Protein AF-A0A942XZS6-F1 (afdb_monomer_lite)

Sequence (141 aa):
MKKDNENPYRLYRVVSVKKIDRWFFEKHDHRRTHTKIYHSIIRPKFGICENTFLDYRHESDELLELFRQSVNVEFSMWLPTMEAKYMSPVEADRFSLMLWDAFDTAFKRIHNKESACRIDAEKLLKHLIICLEEKSPAEVR

Foldseek 3Di:
DVVLVVDPCNLVLLLLLQLLLVLQDDPVPRVVSLVLCCVQPNCVPPVDDSVVSVVSNPDDPVSCVVPPDDPVVSVVRNLSSVCSRPHDPVVSVVVVVLLVVLQVQQVCVVCVVPVDDDDDPVSSVVSSVVSVVVVPPPPPD

Structure (mmCIF, N/CA/C/O backbone):
data_AF-A0A942XZS6-F1
#
_entry.id   AF-A0A942XZS6-F1
#
loop_
_atom_site.group_PDB
_atom_site.id
_atom_site.type_symbol
_atom_site.label_atom_id
_atom_site.label_alt_id
_atom_site.label_comp_id
_atom_site.label_asym_id
_atom_site.label_entity_id
_atom_site.label_seq_id
_atom_site.pdbx_PDB_ins_code
_atom_site.Cartn_x
_atom_site.Cartn_y
_atom_site.Cartn_z
_atom_site.occupancy
_atom_site.B_iso_or_equiv
_atom_site.auth_seq_id
_atom_site.auth_comp_id
_atom_site.auth_asym_id
_atom_site.auth_atom_id
_atom_site.pdbx_PDB_model_num
ATOM 1 N N . MET A 1 1 ? 6.582 3.828 -24.789 1.00 56.47 1 MET A N 1
ATOM 2 C CA . MET A 1 1 ? 6.811 5.158 -24.180 1.00 56.47 1 MET A CA 1
ATOM 3 C C . MET A 1 1 ? 5.839 6.240 -24.655 1.00 56.47 1 MET A C 1
ATOM 5 O O . MET A 1 1 ? 5.222 6.826 -23.784 1.00 56.47 1 MET A O 1
ATOM 9 N N . LYS A 1 2 ? 5.615 6.494 -25.964 1.00 59.25 2 LYS A N 1
ATOM 10 C CA . LYS A 1 2 ? 4.716 7.591 -26.425 1.00 59.25 2 LYS A CA 1
ATOM 11 C C . LYS A 1 2 ? 3.322 7.615 -25.762 1.00 59.25 2 LYS A C 1
ATOM 13 O O . LYS A 1 2 ? 2.944 8.639 -25.218 1.00 59.25 2 LYS A O 1
ATOM 18 N N . LYS A 1 3 ? 2.633 6.468 -25.689 1.00 67.56 3 LYS A N 1
ATOM 19 C CA . LYS A 1 3 ? 1.308 6.355 -25.039 1.00 67.56 3 LYS A CA 1
ATOM 20 C C . LYS A 1 3 ? 1.307 6.596 -23.525 1.00 67.56 3 LYS A C 1
ATOM 22 O O . LYS A 1 3 ? 0.280 6.959 -22.972 1.00 67.56 3 LYS A O 1
ATOM 27 N N . ASP A 1 4 ? 2.425 6.349 -22.846 1.00 75.94 4 ASP A N 1
ATOM 28 C CA . ASP A 1 4 ? 2.516 6.578 -21.401 1.00 75.94 4 ASP A CA 1
ATOM 29 C C . ASP A 1 4 ? 2.820 8.049 -21.088 1.00 75.94 4 ASP A C 1
ATOM 31 O O . ASP A 1 4 ? 2.289 8.597 -20.131 1.00 75.94 4 ASP A O 1
ATOM 35 N N . ASN A 1 5 ? 3.576 8.729 -21.956 1.00 75.62 5 ASN A N 1
ATOM 36 C CA . ASN A 1 5 ? 3.794 10.177 -21.874 1.00 75.62 5 ASN A CA 1
ATOM 37 C C . ASN A 1 5 ? 2.501 10.994 -22.025 1.00 75.62 5 ASN A C 1
ATOM 39 O O . ASN A 1 5 ? 2.416 12.098 -21.503 1.00 75.62 5 ASN A O 1
ATOM 43 N N . GLU A 1 6 ? 1.495 10.435 -22.695 1.00 81.44 6 GLU A N 1
ATOM 44 C CA . GLU A 1 6 ? 0.158 11.017 -22.858 1.00 81.44 6 GLU A CA 1
ATOM 45 C C . GLU A 1 6 ? -0.791 10.669 -21.693 1.00 81.44 6 GLU A C 1
ATOM 47 O O . GLU A 1 6 ? -1.913 11.171 -21.630 1.00 81.44 6 GLU A O 1
ATOM 52 N N . ASN A 1 7 ? -0.370 9.809 -20.758 1.00 83.19 7 ASN A N 1
ATOM 53 C CA . ASN A 1 7 ? -1.198 9.394 -19.633 1.00 83.19 7 ASN A CA 1
ATOM 54 C C . ASN A 1 7 ? -1.286 10.520 -18.585 1.00 83.19 7 ASN A C 1
ATOM 56 O O . ASN A 1 7 ? -0.260 10.874 -17.993 1.00 83.19 7 ASN A O 1
ATOM 60 N N . PRO A 1 8 ? -2.490 11.026 -18.253 1.00 85.75 8 PRO A N 1
ATOM 61 C CA . PRO A 1 8 ? -2.644 12.082 -17.250 1.00 85.75 8 PRO A CA 1
ATOM 62 C C . PRO A 1 8 ? -2.171 11.655 -15.851 1.00 85.75 8 PRO A C 1
ATOM 64 O O . PRO A 1 8 ? -1.817 12.494 -15.028 1.00 85.75 8 PRO A O 1
ATOM 67 N N . TYR A 1 9 ? -2.100 10.348 -15.581 1.00 87.75 9 TYR A N 1
ATOM 68 C CA . TYR A 1 9 ? -1.610 9.788 -14.322 1.00 87.75 9 TYR A CA 1
ATOM 69 C C . TYR A 1 9 ? -0.115 9.458 -14.329 1.00 87.75 9 TYR A C 1
ATOM 71 O O . TYR A 1 9 ? 0.378 8.896 -13.349 1.00 87.75 9 TYR A O 1
ATOM 79 N N . ARG A 1 10 ? 0.630 9.778 -15.394 1.00 91.69 10 ARG A N 1
ATOM 80 C CA . ARG A 1 10 ? 2.064 9.464 -15.483 1.00 91.69 10 ARG A CA 1
ATOM 81 C C . ARG A 1 10 ? 2.840 10.022 -14.300 1.00 91.69 10 ARG A C 1
ATOM 83 O O . ARG A 1 10 ? 3.534 9.272 -13.629 1.00 91.69 10 ARG A O 1
ATOM 90 N N . LEU A 1 11 ? 2.695 11.316 -14.013 1.00 93.31 11 LEU A N 1
ATOM 91 C CA . LEU A 1 11 ? 3.426 11.969 -12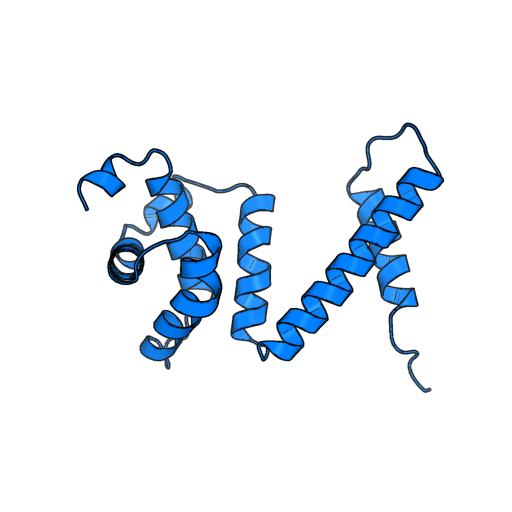.920 1.00 93.31 11 LEU A CA 1
ATOM 92 C C . LEU A 1 11 ? 3.097 11.335 -11.568 1.00 93.31 11 LEU A C 1
ATOM 94 O O . LEU A 1 11 ? 3.999 11.042 -10.790 1.00 93.31 11 LEU A O 1
ATOM 98 N N . TYR A 1 12 ? 1.822 11.020 -11.337 1.00 92.75 12 TYR A N 1
ATOM 99 C CA . TYR A 1 12 ? 1.397 10.286 -10.148 1.00 92.75 12 TYR A CA 1
ATOM 100 C C . TYR A 1 12 ? 2.100 8.924 -10.039 1.00 92.75 12 TYR A C 1
ATOM 102 O O . TYR A 1 12 ? 2.623 8.584 -8.981 1.00 92.75 12 TYR A O 1
ATOM 110 N N . ARG A 1 13 ? 2.162 8.158 -11.136 1.00 93.50 13 ARG A N 1
ATOM 111 C CA . ARG A 1 13 ? 2.836 6.854 -11.170 1.00 93.50 13 ARG A CA 1
ATOM 112 C C . ARG A 1 13 ? 4.346 6.973 -10.973 1.00 93.50 13 ARG A C 1
ATOM 114 O O . ARG A 1 13 ? 4.898 6.190 -10.209 1.00 93.50 13 ARG A O 1
ATOM 121 N N . VAL A 1 14 ? 4.996 7.949 -11.607 1.00 95.56 14 VAL A N 1
ATOM 122 C CA . VAL A 1 14 ? 6.432 8.227 -11.444 1.00 95.56 14 VAL A CA 1
ATOM 123 C C . VAL A 1 14 ? 6.748 8.512 -9.978 1.00 95.56 14 VAL A C 1
ATOM 125 O O . VAL A 1 14 ? 7.606 7.848 -9.400 1.00 95.56 14 VAL A O 1
ATOM 128 N N . VAL A 1 15 ? 6.014 9.435 -9.346 1.00 95.94 15 VAL A N 1
ATOM 129 C CA . VAL A 1 15 ? 6.212 9.769 -7.927 1.00 95.94 15 VAL A CA 1
ATOM 130 C C . VAL A 1 15 ? 5.967 8.556 -7.035 1.00 95.94 15 VAL A C 1
ATOM 132 O O . VAL A 1 15 ? 6.800 8.264 -6.177 1.00 95.94 15 VAL A O 1
ATOM 135 N N . SER A 1 16 ? 4.883 7.808 -7.260 1.00 95.62 16 SER A N 1
ATOM 136 C CA . SER A 1 16 ? 4.598 6.583 -6.507 1.00 95.62 16 SER A CA 1
ATOM 137 C C . SER A 1 16 ? 5.727 5.557 -6.613 1.00 95.62 16 SER A C 1
ATOM 139 O O . SER A 1 16 ? 6.180 5.048 -5.590 1.00 95.62 16 SER A O 1
ATOM 141 N N . VAL A 1 17 ? 6.211 5.280 -7.829 1.00 95.56 17 VAL A N 1
ATOM 142 C CA . VAL A 1 17 ? 7.324 4.351 -8.065 1.00 95.56 17 VAL A CA 1
ATOM 143 C C . VAL A 1 17 ? 8.578 4.822 -7.337 1.00 95.56 17 VAL A C 1
ATOM 145 O O . VAL A 1 17 ? 9.175 4.036 -6.609 1.00 95.56 17 VAL A O 1
ATOM 148 N N . LYS A 1 18 ? 8.953 6.098 -7.473 1.00 95.25 18 LYS A N 1
ATOM 149 C CA . LYS A 1 18 ? 10.158 6.646 -6.836 1.00 95.25 18 LYS A CA 1
ATOM 150 C C . LYS A 1 18 ? 10.087 6.610 -5.308 1.00 95.25 18 LYS A C 1
ATOM 152 O O . LYS A 1 18 ? 11.094 6.320 -4.669 1.00 95.25 18 LYS A O 1
ATOM 157 N N . LYS A 1 19 ? 8.921 6.874 -4.706 1.00 95.69 19 LYS A N 1
ATOM 158 C CA . LYS A 1 19 ? 8.740 6.769 -3.246 1.00 95.69 19 LYS A CA 1
ATOM 159 C C . LYS A 1 19 ? 8.887 5.333 -2.759 1.00 95.69 19 LYS A C 1
ATOM 161 O O . LYS A 1 19 ? 9.663 5.082 -1.842 1.00 95.69 19 LYS A O 1
ATOM 166 N N . ILE A 1 20 ? 8.187 4.403 -3.407 1.00 96.19 20 ILE A N 1
ATOM 167 C CA . ILE A 1 20 ? 8.245 2.978 -3.073 1.00 96.19 20 ILE A CA 1
ATOM 168 C C . ILE A 1 20 ? 9.674 2.448 -3.228 1.00 96.19 20 ILE A C 1
ATOM 170 O O . ILE A 1 20 ? 10.176 1.783 -2.326 1.00 96.19 20 ILE A O 1
ATOM 174 N N . ASP A 1 21 ? 10.345 2.793 -4.328 1.00 93.38 21 ASP A N 1
ATOM 175 C CA . ASP A 1 21 ? 11.736 2.422 -4.577 1.00 93.38 21 ASP A CA 1
ATOM 176 C C . ASP A 1 21 ? 12.655 2.943 -3.466 1.00 93.38 21 ASP A C 1
ATOM 178 O O . ASP A 1 21 ? 13.358 2.153 -2.848 1.00 93.38 21 ASP A O 1
ATOM 182 N N . ARG A 1 22 ? 12.569 4.233 -3.108 1.00 92.81 22 ARG A N 1
ATOM 183 C CA . ARG A 1 22 ? 13.360 4.828 -2.013 1.00 92.81 22 ARG A CA 1
ATOM 184 C C . ARG A 1 22 ? 13.130 4.155 -0.660 1.00 92.81 22 ARG A C 1
ATOM 186 O O . ARG A 1 22 ? 14.083 3.939 0.082 1.00 92.81 22 ARG A O 1
ATOM 193 N N . TRP A 1 23 ? 11.883 3.839 -0.323 1.00 95.06 23 TRP A N 1
ATOM 194 C CA . TRP A 1 23 ? 11.541 3.149 0.922 1.00 95.06 23 TRP A CA 1
ATOM 195 C C . TRP A 1 23 ? 12.074 1.714 0.950 1.00 95.06 23 TRP A C 1
ATOM 197 O O . TRP A 1 23 ? 12.594 1.249 1.971 1.00 95.06 23 TRP A O 1
ATOM 207 N N . PHE A 1 24 ? 11.970 1.012 -0.176 1.00 94.62 24 PHE A N 1
ATOM 208 C CA . PHE A 1 24 ? 12.391 -0.377 -0.287 1.00 94.62 24 PHE A CA 1
ATOM 209 C C . PHE A 1 24 ? 13.901 -0.536 -0.476 1.00 94.62 24 PHE A C 1
ATOM 211 O O . PHE A 1 24 ? 14.447 -1.575 -0.115 1.00 94.62 24 PHE A O 1
ATOM 218 N N . PHE A 1 25 ? 14.575 0.489 -1.001 1.00 92.62 25 PHE A N 1
ATOM 219 C CA . PHE A 1 25 ? 15.971 0.440 -1.409 1.00 92.62 25 PHE A CA 1
ATOM 220 C C . PHE A 1 25 ? 16.906 -0.061 -0.306 1.00 92.62 25 PHE A C 1
ATOM 222 O O . PHE A 1 25 ? 16.831 0.351 0.857 1.00 92.62 25 PHE A O 1
ATOM 229 N N . GLU A 1 26 ? 17.828 -0.932 -0.712 1.00 92.12 26 GLU A N 1
ATOM 230 C CA . GLU A 1 26 ? 18.940 -1.409 0.099 1.00 92.12 26 GLU A CA 1
ATOM 231 C C . GLU A 1 26 ? 20.224 -1.301 -0.721 1.00 92.12 26 GLU A C 1
ATOM 233 O O . GLU A 1 26 ? 20.388 -1.955 -1.754 1.00 92.12 26 GLU A O 1
ATOM 238 N N . LYS A 1 27 ? 21.163 -0.470 -0.251 1.00 88.75 27 LYS A N 1
ATOM 239 C CA . LYS A 1 27 ? 22.402 -0.134 -0.977 1.00 88.75 27 LYS A CA 1
ATOM 240 C C . LYS A 1 27 ? 23.205 -1.367 -1.405 1.00 88.75 27 LYS A C 1
ATOM 242 O O . LYS A 1 27 ? 23.878 -1.333 -2.432 1.00 88.75 27 LYS A O 1
ATOM 247 N N . HIS A 1 28 ? 23.134 -2.441 -0.624 1.00 91.69 28 HIS A N 1
ATOM 248 C CA . HIS A 1 28 ? 23.929 -3.649 -0.821 1.00 91.69 28 HIS A CA 1
ATOM 249 C C . HIS A 1 28 ? 23.226 -4.740 -1.645 1.00 91.69 28 HIS A C 1
ATOM 251 O O . HIS A 1 28 ? 23.906 -5.660 -2.085 1.00 91.69 28 HIS A O 1
ATOM 257 N N . ASP A 1 29 ? 21.918 -4.626 -1.920 1.00 89.50 29 ASP A N 1
ATOM 258 C CA . ASP A 1 29 ? 21.137 -5.660 -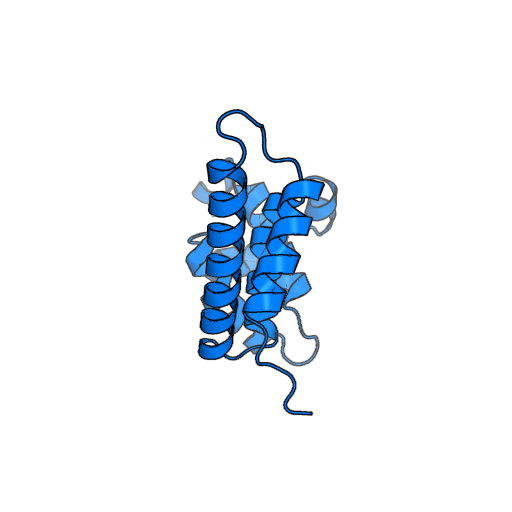2.630 1.00 89.50 29 ASP A CA 1
ATOM 259 C C . ASP A 1 29 ? 20.229 -5.082 -3.739 1.00 89.50 29 ASP A C 1
ATOM 261 O O . ASP A 1 29 ? 19.136 -5.567 -4.026 1.00 89.50 29 ASP A O 1
ATOM 265 N N . HIS A 1 30 ? 20.698 -4.024 -4.411 1.00 87.31 30 HIS A N 1
ATOM 266 C CA . HIS A 1 30 ? 19.900 -3.236 -5.362 1.00 87.31 30 HIS A CA 1
ATOM 267 C C . HIS A 1 30 ? 19.151 -4.064 -6.427 1.00 87.31 30 HIS A C 1
ATOM 269 O O . HIS A 1 30 ? 18.002 -3.759 -6.743 1.00 87.31 30 HIS A O 1
ATOM 275 N N . ARG A 1 31 ? 19.768 -5.112 -6.999 1.00 85.38 31 ARG A N 1
ATOM 276 C CA . ARG A 1 31 ? 19.120 -5.925 -8.046 1.00 85.38 31 ARG A CA 1
ATOM 277 C C . ARG A 1 31 ? 17.921 -6.678 -7.488 1.00 85.38 31 ARG A C 1
ATOM 279 O O . ARG A 1 31 ? 16.829 -6.579 -8.042 1.00 85.38 31 ARG A O 1
ATOM 286 N N . ARG A 1 32 ? 18.113 -7.397 -6.379 1.00 88.38 32 ARG A N 1
ATOM 287 C CA . ARG A 1 32 ? 17.046 -8.172 -5.744 1.00 88.38 32 ARG A CA 1
ATOM 288 C C . ARG A 1 32 ? 15.962 -7.255 -5.199 1.00 88.38 32 ARG A C 1
ATOM 290 O O . ARG A 1 32 ? 14.788 -7.571 -5.352 1.00 88.38 32 ARG A O 1
ATOM 297 N N . THR A 1 33 ? 16.347 -6.116 -4.624 1.00 90.62 33 THR A N 1
ATOM 298 C CA . THR A 1 33 ? 15.446 -5.052 -4.179 1.00 90.62 33 THR A CA 1
ATOM 299 C C . THR A 1 33 ? 14.488 -4.641 -5.297 1.00 90.62 33 THR A C 1
ATOM 301 O O . THR A 1 33 ? 13.277 -4.740 -5.108 1.00 90.62 33 THR A O 1
ATOM 304 N N . HIS A 1 34 ? 15.004 -4.244 -6.468 1.00 92.44 34 HIS A N 1
ATOM 305 C CA . HIS A 1 34 ? 14.173 -3.791 -7.589 1.00 92.44 34 HIS A CA 1
ATOM 306 C C . HIS A 1 34 ? 13.254 -4.896 -8.119 1.00 92.44 34 HIS A C 1
ATOM 308 O O . HIS A 1 34 ? 12.070 -4.653 -8.341 1.00 92.44 34 HIS A O 1
ATOM 314 N N . THR A 1 35 ? 13.765 -6.119 -8.284 1.00 93.50 35 THR A N 1
ATOM 315 C CA . THR A 1 35 ? 12.949 -7.254 -8.739 1.00 93.50 35 THR A CA 1
ATOM 316 C C . THR A 1 35 ? 11.846 -7.580 -7.732 1.00 93.50 35 THR A C 1
ATOM 318 O O . THR A 1 35 ? 10.687 -7.748 -8.111 1.00 93.50 35 THR A O 1
ATOM 321 N N . LYS A 1 36 ? 12.177 -7.626 -6.435 1.00 94.31 36 LYS A N 1
ATOM 322 C CA . LYS A 1 36 ? 11.216 -7.932 -5.372 1.00 94.31 36 LYS A CA 1
ATOM 323 C C . LYS A 1 36 ? 10.116 -6.877 -5.327 1.00 94.31 36 LYS A C 1
ATOM 325 O O . LYS A 1 36 ? 8.952 -7.248 -5.433 1.00 94.31 36 LYS A O 1
ATOM 330 N N . ILE A 1 37 ? 10.469 -5.590 -5.254 1.00 94.62 37 ILE A N 1
ATOM 331 C CA . ILE A 1 37 ? 9.473 -4.515 -5.163 1.00 94.62 37 ILE A CA 1
ATOM 332 C C . ILE A 1 37 ? 8.622 -4.391 -6.429 1.00 94.62 37 ILE A C 1
ATOM 334 O O . ILE A 1 37 ? 7.423 -4.109 -6.345 1.00 94.62 37 ILE A O 1
ATOM 338 N N . TYR A 1 38 ? 9.213 -4.665 -7.599 1.00 95.69 38 TYR A N 1
ATOM 339 C CA . TYR A 1 38 ? 8.489 -4.702 -8.861 1.00 95.69 38 TYR A CA 1
ATOM 340 C C . TYR A 1 38 ? 7.366 -5.743 -8.834 1.00 95.69 38 TYR A C 1
ATOM 342 O O . TYR A 1 38 ? 6.210 -5.418 -9.120 1.00 95.69 38 TYR A O 1
ATOM 350 N N . HIS A 1 39 ? 7.696 -6.979 -8.454 1.00 94.44 39 HIS A N 1
ATOM 351 C CA . HIS A 1 39 ? 6.738 -8.080 -8.435 1.00 94.44 39 HIS A CA 1
ATOM 352 C C . HIS A 1 39 ? 5.734 -7.993 -7.287 1.00 94.44 39 HIS A C 1
ATOM 354 O O . HIS A 1 39 ? 4.575 -8.347 -7.497 1.00 94.44 39 HIS A O 1
ATOM 360 N N . SER A 1 40 ? 6.147 -7.531 -6.104 1.00 92.25 40 SER A N 1
ATOM 361 C CA . SER A 1 40 ? 5.274 -7.510 -4.928 1.00 92.25 40 SER A CA 1
ATOM 362 C C . SER A 1 40 ? 4.333 -6.308 -4.894 1.00 92.25 40 SER A C 1
ATOM 364 O O . SER A 1 40 ? 3.184 -6.470 -4.499 1.00 92.25 40 SER A O 1
ATOM 366 N N . ILE A 1 41 ? 4.778 -5.118 -5.319 1.00 94.56 41 ILE A N 1
ATOM 367 C CA . ILE A 1 41 ? 4.006 -3.874 -5.146 1.00 94.56 41 ILE A CA 1
ATOM 368 C C . ILE A 1 41 ? 3.744 -3.159 -6.471 1.00 94.56 41 ILE A C 1
ATOM 370 O O . ILE A 1 41 ? 2.594 -2.839 -6.779 1.00 94.56 41 ILE A O 1
ATOM 374 N N . ILE A 1 42 ? 4.779 -2.895 -7.275 1.00 95.56 42 ILE A N 1
ATOM 375 C CA . ILE A 1 42 ? 4.649 -1.985 -8.426 1.00 95.56 42 ILE A CA 1
ATOM 376 C C . ILE A 1 42 ? 3.724 -2.561 -9.502 1.00 95.56 42 ILE A C 1
ATOM 378 O O . ILE A 1 42 ? 2.784 -1.893 -9.944 1.00 95.56 42 ILE A O 1
ATOM 382 N N . ARG A 1 43 ? 3.968 -3.807 -9.922 1.00 95.06 43 ARG A N 1
ATOM 383 C CA . ARG A 1 43 ? 3.169 -4.469 -10.956 1.00 95.06 43 ARG A CA 1
ATOM 384 C C . ARG A 1 43 ? 1.725 -4.705 -10.495 1.00 95.06 43 ARG A C 1
ATOM 386 O O . ARG A 1 43 ? 0.837 -4.310 -11.250 1.00 95.06 43 ARG A O 1
ATOM 393 N N . PRO A 1 44 ? 1.450 -5.257 -9.295 1.00 93.25 44 PRO A N 1
ATOM 394 C CA . PRO A 1 44 ? 0.075 -5.466 -8.841 1.00 93.25 44 PRO A CA 1
ATOM 395 C C . PRO A 1 44 ? -0.717 -4.168 -8.640 1.00 93.25 44 PRO A C 1
ATOM 397 O O . PRO A 1 44 ? -1.884 -4.109 -9.014 1.00 93.25 44 PRO A O 1
ATOM 400 N N . LYS A 1 45 ? -0.097 -3.114 -8.087 1.00 91.56 45 LYS A N 1
ATOM 401 C CA . LYS A 1 45 ? -0.812 -1.880 -7.711 1.00 91.56 45 LYS A CA 1
ATOM 402 C C . LYS A 1 45 ? -1.003 -0.906 -8.872 1.00 91.56 45 LYS A C 1
ATOM 404 O O . LYS A 1 45 ? -2.005 -0.198 -8.910 1.00 91.56 45 LYS A O 1
ATOM 409 N N . PHE A 1 46 ? -0.053 -0.844 -9.806 1.00 91.88 46 PHE A N 1
ATOM 410 C CA . PHE A 1 46 ? -0.065 0.163 -10.875 1.00 91.88 46 PHE A CA 1
ATOM 411 C C . PHE A 1 46 ? -0.156 -0.419 -12.288 1.00 91.88 46 PHE A C 1
ATOM 413 O O . PHE A 1 46 ? -0.339 0.346 -13.237 1.00 91.88 46 PHE A O 1
ATOM 420 N N . GLY A 1 47 ? -0.017 -1.740 -12.454 1.00 91.44 47 GLY A N 1
ATOM 421 C CA . GLY A 1 47 ? -0.041 -2.386 -13.770 1.00 91.44 47 GLY A CA 1
ATOM 422 C C . GLY A 1 47 ? 1.096 -1.933 -14.691 1.00 91.44 47 GLY A C 1
ATOM 423 O O . GLY A 1 47 ? 0.947 -1.946 -15.911 1.00 91.44 47 GLY A O 1
ATOM 424 N N . ILE A 1 48 ? 2.213 -1.474 -14.120 1.00 91.56 48 ILE A N 1
ATOM 425 C CA . ILE A 1 48 ? 3.356 -0.939 -14.866 1.00 91.56 48 ILE A CA 1
ATOM 426 C C . ILE A 1 48 ? 4.252 -2.096 -15.337 1.00 91.56 48 ILE A C 1
ATOM 428 O O . ILE A 1 48 ? 4.540 -3.036 -14.590 1.00 91.56 48 ILE A O 1
ATOM 432 N N . CYS A 1 49 ? 4.707 -2.034 -16.589 1.00 92.38 49 CYS A N 1
ATOM 433 C CA . CYS A 1 49 ? 5.682 -2.979 -17.138 1.00 92.38 49 CYS A CA 1
ATOM 434 C C . CYS A 1 49 ? 7.074 -2.750 -16.535 1.00 92.38 49 CYS A C 1
ATOM 436 O O . CYS A 1 49 ? 7.424 -1.619 -16.215 1.00 92.38 49 CYS A O 1
ATOM 438 N N . GLU A 1 50 ? 7.892 -3.799 -16.443 1.00 93.00 50 GLU A N 1
ATOM 439 C CA . GLU A 1 50 ? 9.213 -3.732 -15.803 1.00 93.00 50 GLU A CA 1
ATOM 440 C C . GLU A 1 50 ? 10.099 -2.636 -16.402 1.00 93.00 50 GLU A C 1
ATOM 442 O O . GLU A 1 50 ? 10.624 -1.811 -15.663 1.00 93.00 50 GLU A O 1
ATOM 447 N N . ASN A 1 51 ? 10.160 -2.530 -17.732 1.00 93.12 51 ASN A N 1
ATOM 448 C CA . ASN A 1 51 ? 10.926 -1.476 -18.404 1.00 93.12 51 ASN A CA 1
ATOM 449 C C . ASN A 1 51 ? 10.475 -0.070 -17.982 1.00 93.12 51 ASN A C 1
ATOM 451 O O . ASN A 1 51 ? 11.299 0.769 -17.654 1.00 93.12 51 ASN A O 1
ATOM 455 N N . THR A 1 52 ? 9.164 0.172 -17.904 1.00 92.62 52 THR A N 1
ATOM 456 C CA . THR A 1 52 ? 8.623 1.471 -17.477 1.00 92.62 52 THR A CA 1
ATOM 457 C C . THR A 1 52 ? 8.888 1.743 -15.997 1.00 92.62 52 THR A C 1
ATOM 459 O O . THR A 1 52 ? 9.158 2.878 -15.623 1.00 92.62 52 THR A O 1
ATOM 462 N N . PHE A 1 53 ? 8.854 0.713 -15.148 1.00 93.62 53 PHE A N 1
ATOM 463 C CA . PHE A 1 53 ? 9.285 0.834 -13.757 1.00 93.62 53 PHE A CA 1
ATOM 464 C C . PHE A 1 53 ? 10.759 1.246 -13.673 1.00 93.62 53 PHE A C 1
ATOM 466 O O . PHE A 1 53 ? 11.086 2.183 -12.946 1.00 93.62 53 PHE A O 1
ATOM 473 N N . LEU A 1 54 ? 11.637 0.587 -14.436 1.00 92.56 54 LEU A N 1
ATOM 474 C CA . LEU A 1 54 ? 13.054 0.932 -14.490 1.00 92.56 54 LEU A CA 1
ATOM 475 C C . LEU A 1 54 ? 13.250 2.374 -14.977 1.00 92.56 54 LEU A C 1
ATOM 477 O O . LEU A 1 54 ? 13.982 3.108 -14.320 1.00 92.56 54 LEU A O 1
ATOM 481 N N . ASP A 1 55 ? 12.541 2.792 -16.028 1.00 93.31 55 ASP A N 1
ATOM 482 C CA . ASP A 1 55 ? 12.579 4.159 -16.564 1.00 93.31 55 ASP A CA 1
ATOM 483 C C . ASP A 1 55 ? 12.162 5.197 -15.511 1.00 93.31 55 ASP A C 1
ATOM 485 O O . ASP A 1 55 ? 12.871 6.174 -15.278 1.00 93.31 55 ASP A O 1
ATOM 489 N N . TYR A 1 56 ? 11.039 4.979 -14.820 1.00 94.75 56 TYR A N 1
ATOM 490 C CA . TYR A 1 56 ? 10.524 5.919 -13.820 1.00 94.75 56 TYR A CA 1
ATOM 491 C C . TYR A 1 56 ? 11.474 6.137 -12.641 1.00 94.75 56 TYR A C 1
ATOM 493 O O . TYR A 1 56 ? 11.481 7.220 -12.057 1.00 94.75 56 TYR A O 1
ATOM 501 N N . ARG A 1 57 ? 12.300 5.147 -12.281 1.00 91.19 57 ARG A N 1
ATOM 502 C CA . ARG A 1 57 ? 13.313 5.331 -11.228 1.00 91.19 57 ARG A CA 1
ATOM 503 C C . ARG A 1 57 ? 14.368 6.367 -11.620 1.00 91.19 57 ARG A C 1
ATOM 505 O O . ARG A 1 57 ? 14.892 7.046 -10.739 1.00 91.19 57 ARG A O 1
ATOM 512 N N . HIS A 1 58 ? 14.640 6.511 -12.916 1.00 91.12 58 HIS A N 1
ATOM 513 C CA . HIS A 1 58 ? 15.632 7.439 -13.461 1.00 91.12 58 HIS A CA 1
ATOM 514 C C . HIS A 1 58 ? 15.109 8.869 -13.663 1.00 91.12 58 HIS A C 1
ATOM 516 O O . HIS A 1 58 ? 15.898 9.761 -13.962 1.00 91.12 58 HIS A O 1
ATOM 522 N N . GLU A 1 59 ? 13.809 9.108 -13.478 1.00 93.94 59 GLU A N 1
ATOM 523 C CA . GLU A 1 59 ? 13.225 10.455 -13.503 1.00 93.94 59 GLU A CA 1
ATOM 524 C C . GLU A 1 59 ? 13.793 11.351 -12.389 1.00 93.94 59 GLU A C 1
ATOM 526 O O . GLU A 1 59 ? 14.290 10.853 -11.378 1.00 93.94 59 GLU A O 1
ATOM 531 N N . SER A 1 60 ? 13.696 12.677 -12.539 1.00 93.69 60 SER A N 1
ATOM 532 C CA . SER A 1 60 ? 14.247 13.625 -11.555 1.00 93.69 60 SER A CA 1
ATOM 533 C C . SER A 1 60 ? 13.620 13.448 -10.168 1.00 93.69 60 SER A C 1
ATOM 535 O O . SER A 1 60 ? 12.404 13.297 -10.018 1.00 93.69 60 SER A O 1
ATOM 537 N N . ASP A 1 61 ? 14.455 13.506 -9.131 1.00 92.56 61 ASP A N 1
ATOM 538 C CA . ASP A 1 61 ? 14.010 13.504 -7.736 1.00 92.56 61 ASP A CA 1
ATOM 539 C C . ASP A 1 61 ? 13.232 14.772 -7.358 1.00 92.56 61 ASP A C 1
ATOM 541 O O . ASP A 1 61 ? 12.419 14.729 -6.436 1.00 92.56 61 ASP A O 1
ATOM 545 N N . GLU A 1 62 ? 13.393 15.865 -8.109 1.00 94.81 62 GLU A N 1
ATOM 546 C CA . GLU A 1 62 ? 12.623 17.107 -7.942 1.00 94.81 62 GLU A CA 1
ATOM 547 C C . GLU A 1 62 ? 11.112 16.875 -8.088 1.00 94.81 62 GLU A C 1
ATOM 549 O O . GLU A 1 62 ? 10.308 17.557 -7.452 1.00 94.81 62 GLU A O 1
ATOM 554 N N . LEU A 1 63 ? 10.705 15.865 -8.869 1.00 93.50 63 LEU A N 1
ATOM 555 C CA . LEU A 1 63 ? 9.295 15.507 -9.040 1.00 93.50 63 LEU A CA 1
ATOM 556 C C . LEU A 1 63 ? 8.625 15.103 -7.722 1.00 93.50 63 LEU A C 1
ATOM 558 O O . LEU A 1 63 ? 7.416 15.270 -7.585 1.00 93.50 63 LEU A O 1
ATOM 562 N N . LEU A 1 64 ? 9.388 14.597 -6.750 1.00 92.62 64 LEU A N 1
ATOM 563 C CA . LEU A 1 64 ? 8.856 14.227 -5.437 1.00 92.62 64 LEU A CA 1
ATOM 564 C C . LEU A 1 64 ? 8.415 15.451 -4.627 1.00 92.62 64 LEU A C 1
ATOM 566 O O . LEU A 1 64 ? 7.453 15.358 -3.865 1.00 92.62 64 LEU A O 1
ATOM 570 N N . GLU A 1 65 ? 9.091 16.586 -4.818 1.00 91.06 65 GLU A N 1
ATOM 571 C CA . GLU A 1 65 ? 8.745 17.854 -4.174 1.00 91.06 65 GLU A CA 1
ATOM 572 C C . GLU A 1 65 ? 7.671 18.613 -4.950 1.00 91.06 65 GLU A C 1
ATOM 574 O O . GLU A 1 65 ? 6.767 19.190 -4.346 1.00 91.06 65 GLU A O 1
ATOM 579 N N . LEU A 1 66 ? 7.734 18.582 -6.284 1.00 93.25 66 LEU A N 1
ATOM 580 C CA . LEU A 1 66 ? 6.779 19.277 -7.150 1.00 93.25 66 LEU A CA 1
ATOM 581 C C . LEU A 1 66 ? 5.392 18.620 -7.154 1.00 93.25 66 LEU A C 1
ATOM 583 O O . LEU A 1 66 ? 4.382 19.312 -7.259 1.00 93.25 66 LEU A O 1
ATOM 587 N N . PHE A 1 67 ? 5.328 17.294 -7.016 1.00 92.00 67 PHE A N 1
ATOM 588 C CA . PHE A 1 67 ? 4.087 16.521 -7.084 1.00 92.00 67 PHE A CA 1
ATOM 589 C C . PHE A 1 67 ? 3.859 15.738 -5.792 1.00 92.00 67 PHE A C 1
ATOM 591 O O . PHE A 1 67 ? 3.837 14.505 -5.770 1.00 92.00 67 PHE A O 1
ATOM 598 N N . ARG A 1 68 ? 3.670 16.473 -4.692 1.00 89.88 68 ARG A N 1
ATOM 599 C CA . ARG A 1 68 ? 3.352 15.877 -3.390 1.00 89.88 68 ARG A CA 1
ATOM 600 C C . ARG A 1 68 ? 2.029 15.121 -3.446 1.00 89.88 68 ARG A C 1
ATOM 602 O O . ARG A 1 68 ? 1.015 15.624 -3.927 1.00 89.88 68 ARG A O 1
ATOM 609 N N . GLN A 1 69 ? 2.048 13.902 -2.925 1.00 92.50 69 GLN A N 1
ATOM 610 C CA . GLN A 1 69 ? 0.858 13.076 -2.777 1.00 92.50 69 GLN A CA 1
ATOM 611 C C . GLN A 1 69 ? 0.236 13.335 -1.402 1.00 92.50 69 GLN A C 1
ATOM 613 O O . GLN A 1 69 ? 0.912 13.750 -0.465 1.00 92.50 69 GLN A O 1
ATOM 618 N N . SER A 1 70 ? -1.075 13.129 -1.278 1.00 94.44 70 SER A N 1
ATOM 619 C CA . SER A 1 70 ? -1.723 13.233 0.033 1.00 94.44 70 SER A CA 1
ATOM 620 C C . SER A 1 70 ? -1.194 12.154 0.982 1.00 94.44 70 SER A C 1
ATOM 622 O O . SER A 1 70 ? -0.858 11.051 0.546 1.00 94.44 70 SER A O 1
ATOM 624 N N . VAL A 1 71 ? -1.198 12.437 2.286 1.00 94.19 71 VAL A N 1
ATOM 625 C CA . VAL A 1 71 ? -0.748 11.487 3.320 1.00 94.19 71 VAL A CA 1
ATOM 626 C C . VAL A 1 71 ? -1.472 10.142 3.210 1.00 94.19 71 VAL A C 1
ATOM 628 O O . VAL A 1 71 ? -0.843 9.099 3.333 1.00 94.19 71 VAL A O 1
ATOM 631 N N . ASN A 1 72 ? -2.768 10.144 2.887 1.00 93.25 72 ASN A N 1
ATOM 632 C CA . ASN A 1 72 ? -3.550 8.916 2.714 1.00 93.25 72 ASN A CA 1
ATOM 633 C C . ASN A 1 72 ? -3.044 8.061 1.545 1.00 93.25 72 ASN A C 1
ATOM 635 O O . ASN A 1 72 ? -2.951 6.837 1.650 1.00 93.25 72 ASN A O 1
ATOM 639 N N . VAL A 1 73 ? -2.685 8.703 0.430 1.00 93.06 73 VAL A N 1
ATOM 640 C CA . VAL A 1 73 ? -2.090 8.013 -0.719 1.00 93.06 73 VAL A CA 1
ATOM 641 C C . VAL A 1 73 ? -0.731 7.439 -0.336 1.00 93.06 73 VAL A C 1
ATOM 643 O O . VAL A 1 73 ? -0.471 6.270 -0.620 1.00 93.06 73 VAL A O 1
ATOM 646 N N . GLU A 1 74 ? 0.111 8.226 0.332 1.00 94.88 74 GLU A N 1
ATOM 647 C CA . GLU A 1 74 ? 1.435 7.782 0.775 1.00 94.88 74 GLU A CA 1
ATOM 648 C C . GLU A 1 74 ? 1.353 6.608 1.739 1.00 94.88 74 GLU A C 1
ATOM 650 O O . GLU A 1 74 ? 2.006 5.596 1.503 1.00 94.88 74 GLU A O 1
ATOM 655 N N . PHE A 1 75 ? 0.493 6.691 2.752 1.00 95.06 75 PHE A N 1
ATOM 656 C CA . PHE A 1 75 ? 0.271 5.618 3.714 1.00 95.06 75 PHE A CA 1
ATOM 657 C C . PHE A 1 75 ? -0.152 4.312 3.023 1.00 95.06 75 PHE A C 1
ATOM 659 O O . PHE A 1 75 ? 0.405 3.255 3.316 1.00 95.06 75 PHE A O 1
ATOM 666 N N . SER A 1 76 ? -1.034 4.394 2.014 1.00 93.12 76 SER A N 1
ATOM 667 C CA . SER A 1 76 ? -1.478 3.235 1.213 1.00 93.12 76 SER A CA 1
ATOM 668 C C . SER A 1 76 ? -0.369 2.545 0.406 1.00 93.12 76 SER A C 1
ATOM 670 O O . SER A 1 76 ? -0.582 1.472 -0.157 1.00 93.12 76 SER A O 1
ATOM 672 N N . MET A 1 77 ? 0.787 3.189 0.250 1.00 95.25 77 MET A N 1
ATOM 673 C CA . MET A 1 77 ? 1.958 2.632 -0.431 1.00 95.25 77 MET A CA 1
ATOM 674 C C . MET A 1 77 ? 3.054 2.270 0.560 1.00 95.25 77 MET A C 1
ATOM 676 O O . MET A 1 77 ? 3.712 1.248 0.391 1.00 95.25 77 MET A O 1
ATOM 680 N N . TRP A 1 78 ? 3.244 3.100 1.581 1.00 96.50 78 TRP A N 1
ATOM 681 C CA . TRP A 1 78 ? 4.280 2.942 2.586 1.00 96.50 78 TRP A CA 1
ATOM 682 C C . TRP A 1 78 ? 4.104 1.643 3.366 1.00 96.50 78 TRP A C 1
ATOM 684 O O . TRP A 1 78 ? 5.042 0.851 3.410 1.00 96.50 78 TRP A O 1
ATOM 694 N N . LEU A 1 79 ? 2.905 1.384 3.899 1.00 95.75 79 LEU A N 1
ATOM 695 C CA . LEU A 1 79 ? 2.648 0.200 4.718 1.00 95.75 79 LEU A CA 1
ATOM 696 C C . LEU A 1 79 ? 2.975 -1.114 3.980 1.00 95.75 79 LEU A C 1
ATOM 698 O O . LEU A 1 79 ? 3.867 -1.827 4.443 1.00 95.75 79 LEU A O 1
ATOM 702 N N . PRO A 1 80 ? 2.396 -1.404 2.795 1.00 94.81 80 PRO A N 1
ATOM 703 C CA . PRO A 1 80 ? 2.709 -2.646 2.090 1.00 94.81 80 PRO A CA 1
ATOM 704 C C . PRO A 1 80 ? 4.161 -2.700 1.585 1.00 94.81 80 PRO A C 1
ATOM 706 O O . PRO A 1 80 ? 4.727 -3.780 1.422 1.00 94.81 80 PRO A O 1
ATOM 709 N N . THR A 1 81 ? 4.816 -1.549 1.378 1.00 96.06 81 THR A N 1
ATOM 710 C CA . THR A 1 81 ? 6.255 -1.512 1.066 1.00 96.06 81 THR A CA 1
ATOM 711 C C . THR A 1 81 ? 7.094 -1.972 2.258 1.00 96.06 81 THR A C 1
ATOM 713 O O . THR A 1 81 ? 8.035 -2.744 2.075 1.00 96.06 81 THR A O 1
ATOM 716 N N . MET A 1 82 ? 6.758 -1.532 3.474 1.00 96.19 82 MET A N 1
ATOM 717 C CA . MET A 1 82 ? 7.459 -1.943 4.693 1.00 96.19 82 MET A CA 1
ATOM 718 C C . MET A 1 82 ? 7.205 -3.411 5.029 1.00 96.19 82 MET A C 1
ATOM 720 O O . MET A 1 82 ? 8.154 -4.129 5.342 1.00 96.19 82 MET A O 1
ATOM 724 N N . GLU A 1 83 ? 5.966 -3.881 4.889 1.00 95.12 83 GLU A N 1
ATOM 725 C CA . GLU A 1 83 ? 5.620 -5.299 5.031 1.00 95.12 83 GLU A CA 1
ATOM 726 C C . GLU A 1 83 ? 6.433 -6.156 4.056 1.00 95.12 83 GLU A C 1
ATOM 728 O O . GLU A 1 83 ? 7.139 -7.072 4.470 1.00 95.12 83 GLU A O 1
ATOM 733 N N . ALA A 1 84 ? 6.448 -5.802 2.767 1.00 93.19 84 ALA A N 1
ATOM 734 C CA . ALA A 1 84 ? 7.244 -6.522 1.779 1.00 93.19 84 ALA A CA 1
ATOM 735 C C . ALA A 1 84 ? 8.749 -6.486 2.092 1.00 93.19 84 ALA A C 1
ATOM 737 O O . ALA A 1 84 ? 9.482 -7.390 1.678 1.00 93.19 84 ALA A O 1
ATOM 738 N N . LYS A 1 85 ? 9.239 -5.434 2.763 1.00 93.56 85 LYS A N 1
ATOM 739 C CA . LYS A 1 85 ? 10.663 -5.265 3.077 1.00 93.56 85 LYS A CA 1
ATOM 740 C C . LYS A 1 85 ? 11.072 -6.170 4.228 1.00 93.56 85 LYS A C 1
ATOM 742 O O . LYS A 1 85 ? 12.048 -6.905 4.100 1.00 93.56 85 LYS A O 1
ATOM 747 N N . TYR A 1 86 ? 10.295 -6.150 5.304 1.00 93.88 86 TYR A N 1
ATOM 748 C CA . TYR A 1 86 ? 10.687 -6.728 6.585 1.00 93.88 86 TYR A CA 1
ATOM 749 C C . TYR A 1 86 ? 9.979 -8.037 6.942 1.00 93.88 86 TYR A C 1
ATOM 751 O O . TYR A 1 86 ? 10.429 -8.726 7.854 1.00 93.88 86 TYR A O 1
ATOM 759 N N . MET A 1 87 ? 8.912 -8.411 6.237 1.00 95.25 87 MET A N 1
ATOM 760 C CA . MET A 1 87 ? 8.139 -9.623 6.513 1.00 95.25 87 MET A CA 1
ATOM 761 C C . MET A 1 87 ? 8.242 -10.637 5.369 1.00 95.25 87 MET A C 1
ATOM 763 O O . MET A 1 87 ? 8.544 -10.311 4.215 1.00 95.25 87 MET A O 1
ATOM 767 N N . SER A 1 88 ? 7.985 -11.906 5.698 1.00 93.69 88 SER A N 1
ATOM 768 C CA . SER A 1 88 ? 7.660 -12.904 4.679 1.00 93.69 88 SER A CA 1
ATOM 769 C C . SER A 1 88 ? 6.275 -12.586 4.092 1.00 93.69 88 SER A C 1
ATOM 771 O O . SER A 1 88 ? 5.457 -11.990 4.793 1.00 93.69 88 SER A O 1
ATOM 773 N N . PRO A 1 89 ? 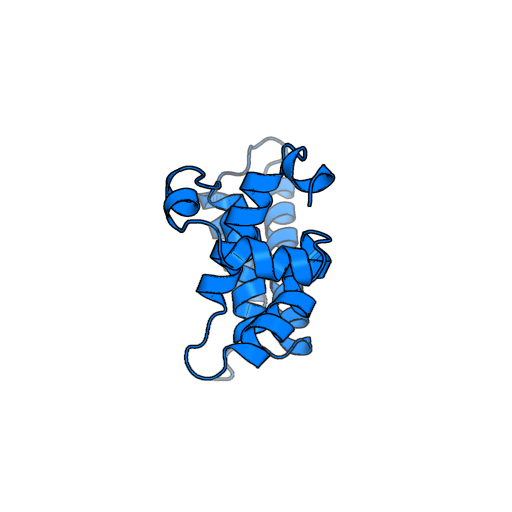5.968 -12.997 2.847 1.00 91.50 89 PRO A N 1
ATOM 774 C CA . PRO A 1 89 ? 4.643 -12.766 2.266 1.00 91.50 89 PRO A CA 1
ATOM 775 C C . PRO A 1 89 ? 3.496 -13.272 3.154 1.00 91.50 89 PRO A C 1
ATOM 777 O O . PRO A 1 89 ? 2.504 -12.583 3.330 1.00 91.50 89 PRO A O 1
ATOM 780 N N . VAL A 1 90 ? 3.681 -14.432 3.792 1.00 94.94 90 VAL A N 1
ATOM 781 C CA . VAL A 1 90 ? 2.671 -15.042 4.670 1.00 94.94 90 VAL A CA 1
ATOM 782 C C . VAL A 1 90 ? 2.412 -14.195 5.919 1.00 94.94 90 VAL A C 1
ATOM 784 O O . VAL A 1 90 ? 1.260 -13.997 6.296 1.00 94.94 90 VAL A O 1
ATOM 787 N N . GLU A 1 91 ? 3.462 -13.675 6.561 1.00 96.12 91 GLU A N 1
ATOM 788 C CA . GLU A 1 91 ? 3.295 -12.827 7.749 1.00 96.12 91 GLU A CA 1
ATOM 789 C C . GLU A 1 91 ? 2.772 -11.430 7.392 1.00 96.12 91 GLU A C 1
ATOM 791 O O . GLU A 1 91 ? 1.968 -10.882 8.142 1.00 96.12 91 GLU A O 1
ATOM 796 N N . ALA A 1 92 ? 3.155 -10.885 6.232 1.00 94.81 92 ALA A N 1
ATOM 797 C CA . ALA A 1 92 ? 2.586 -9.644 5.708 1.00 94.81 92 ALA A CA 1
ATOM 798 C C . ALA A 1 92 ? 1.068 -9.771 5.493 1.00 94.81 92 ALA A C 1
ATOM 800 O O . ALA A 1 92 ? 0.305 -8.947 5.996 1.00 94.81 92 ALA A O 1
ATOM 801 N N . ASP A 1 93 ? 0.623 -10.844 4.827 1.00 94.19 93 ASP A N 1
ATOM 802 C CA . ASP A 1 93 ? -0.800 -11.121 4.602 1.00 94.19 93 ASP A CA 1
ATOM 803 C C . ASP A 1 93 ? -1.551 -11.275 5.930 1.00 94.19 93 ASP A C 1
ATOM 805 O O . ASP A 1 93 ? -2.622 -10.696 6.132 1.00 94.19 93 ASP A O 1
ATOM 809 N N . ARG A 1 94 ? -0.966 -12.018 6.877 1.00 94.75 94 ARG A N 1
ATOM 810 C CA . ARG A 1 94 ? -1.538 -12.207 8.213 1.00 94.75 94 ARG A CA 1
ATOM 811 C C . ARG A 1 94 ? -1.686 -10.884 8.963 1.00 94.75 94 ARG A C 1
ATOM 813 O O . ARG A 1 94 ? -2.752 -10.628 9.524 1.00 94.75 94 ARG A O 1
ATOM 820 N N . PHE A 1 95 ? -0.650 -10.047 8.977 1.00 94.50 95 PHE A N 1
ATOM 821 C CA . PHE A 1 95 ? -0.692 -8.742 9.632 1.00 94.50 95 PHE A CA 1
ATOM 822 C C . PHE A 1 95 ? -1.730 -7.819 8.979 1.00 94.50 95 PHE A C 1
ATOM 824 O O . PHE A 1 95 ? -2.548 -7.224 9.682 1.00 94.50 95 PHE A O 1
ATOM 831 N N . SER A 1 96 ? -1.770 -7.769 7.645 1.00 93.75 96 SER A N 1
ATOM 832 C CA . SER A 1 96 ? -2.777 -7.016 6.891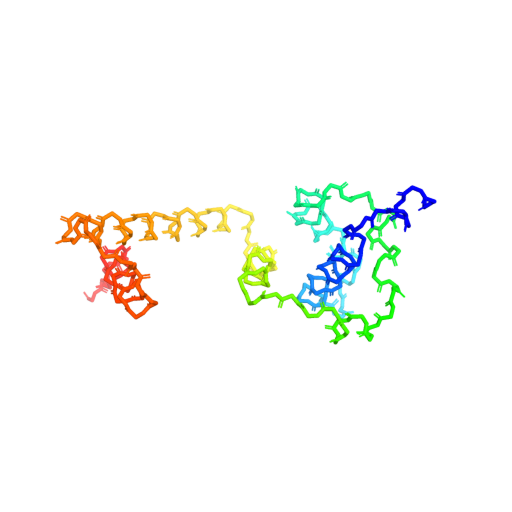 1.00 93.75 96 SER A CA 1
ATOM 833 C C . SER A 1 96 ? -4.209 -7.444 7.240 1.00 93.75 96 SER A C 1
ATOM 835 O O . SER A 1 96 ? -5.074 -6.590 7.436 1.00 93.75 96 SER A O 1
ATOM 837 N N . LEU A 1 97 ? -4.467 -8.749 7.396 1.00 94.38 97 LEU A N 1
ATOM 838 C CA . LEU A 1 97 ? -5.771 -9.265 7.834 1.00 94.38 97 LEU A CA 1
ATOM 839 C C . LEU A 1 97 ? -6.117 -8.847 9.269 1.00 94.38 97 LEU A C 1
ATOM 841 O O . LEU A 1 97 ? -7.250 -8.445 9.532 1.00 94.38 97 LEU A O 1
ATOM 845 N N . MET A 1 98 ? -5.153 -8.909 10.193 1.00 93.75 98 MET A N 1
ATOM 846 C CA . MET A 1 98 ? -5.358 -8.456 11.574 1.00 93.75 98 MET A CA 1
ATOM 847 C C . MET A 1 98 ? -5.703 -6.965 11.628 1.00 93.75 98 MET A C 1
ATOM 849 O O . MET A 1 98 ? -6.621 -6.564 12.347 1.00 93.75 98 MET A O 1
ATOM 853 N N . LEU A 1 99 ? -4.990 -6.149 10.847 1.00 94.00 99 LEU A N 1
ATOM 854 C CA . LEU A 1 99 ? -5.214 -4.712 10.773 1.00 94.00 99 LEU A CA 1
ATOM 855 C C . LEU A 1 99 ? -6.577 -4.390 10.147 1.00 94.00 99 LEU A C 1
ATOM 857 O O . LEU A 1 99 ? -7.314 -3.573 10.700 1.00 94.00 99 LEU A O 1
ATOM 861 N N . TRP A 1 100 ? -6.938 -5.061 9.045 1.00 95.00 100 TRP A N 1
ATOM 862 C CA . TRP A 1 100 ? -8.263 -4.948 8.426 1.00 95.00 100 TRP A CA 1
ATOM 863 C C . TRP A 1 100 ? -9.356 -5.198 9.458 1.00 95.00 100 TRP A C 1
ATOM 865 O O . TRP A 1 100 ? -10.247 -4.367 9.631 1.00 95.00 100 TRP A O 1
ATOM 875 N N . ASP A 1 101 ? -9.301 -6.342 10.136 1.00 94.94 101 ASP A N 1
ATOM 876 C CA . ASP A 1 101 ? -10.343 -6.765 11.067 1.00 94.94 101 ASP A CA 1
ATOM 877 C C . ASP A 1 101 ? -10.472 -5.801 12.259 1.00 94.94 101 ASP A C 1
ATOM 879 O O . ASP A 1 101 ? -11.581 -5.477 12.693 1.00 94.94 101 ASP A O 1
ATOM 883 N N . ALA A 1 102 ? -9.351 -5.257 12.747 1.00 95.12 102 ALA A N 1
ATOM 884 C CA . ALA A 1 102 ? -9.355 -4.222 13.776 1.00 95.12 102 ALA A CA 1
ATOM 885 C C . ALA A 1 102 ? -10.030 -2.922 13.297 1.00 95.12 102 ALA A C 1
ATOM 887 O O . ALA A 1 102 ? -10.868 -2.372 14.017 1.00 95.12 102 ALA A O 1
ATOM 888 N N . PHE A 1 103 ? -9.721 -2.450 12.084 1.00 94.81 103 PHE A N 1
ATOM 889 C CA . PHE A 1 103 ? -10.372 -1.270 11.508 1.00 94.81 103 PHE A CA 1
ATOM 890 C C . PHE A 1 103 ? -11.868 -1.492 11.282 1.00 94.81 103 PHE A C 1
ATOM 892 O O . PHE A 1 103 ? -12.674 -0.668 11.711 1.00 94.81 103 PHE A O 1
ATOM 899 N N . ASP A 1 104 ? -12.251 -2.598 10.646 1.00 94.75 104 ASP A N 1
ATOM 900 C CA . ASP A 1 104 ? -13.650 -2.932 10.363 1.00 94.75 104 ASP A CA 1
ATOM 901 C C . ASP A 1 104 ? -14.473 -3.022 11.659 1.00 94.75 104 ASP A C 1
ATOM 903 O O . ASP A 1 104 ? -15.553 -2.433 11.773 1.00 94.75 104 ASP A O 1
ATOM 907 N N . THR A 1 105 ? -13.911 -3.657 12.692 1.00 94.19 105 THR A N 1
ATOM 908 C CA . THR A 1 105 ? -14.523 -3.718 14.025 1.00 94.19 105 THR A CA 1
ATOM 909 C C . THR A 1 105 ? -14.666 -2.326 14.646 1.00 94.19 105 THR A C 1
ATOM 911 O O . THR A 1 105 ? -15.734 -1.997 15.173 1.00 94.19 105 THR A O 1
ATOM 914 N N . ALA A 1 106 ? -13.633 -1.481 14.572 1.00 93.81 106 ALA A N 1
ATOM 915 C CA . ALA A 1 106 ? -13.676 -0.122 15.106 1.00 93.81 106 ALA A CA 1
ATOM 916 C C . ALA A 1 106 ? -14.754 0.730 14.413 1.00 93.81 106 ALA A C 1
ATOM 918 O O . ALA A 1 106 ? -15.559 1.369 15.095 1.00 93.81 106 ALA A O 1
ATOM 919 N N . PHE A 1 107 ? -14.834 0.680 13.079 1.00 93.00 107 PHE A N 1
ATOM 920 C CA . PHE A 1 107 ? -15.863 1.378 12.307 1.00 93.00 107 PHE A CA 1
ATOM 921 C C . PHE A 1 107 ? -17.273 0.923 12.693 1.00 93.00 107 PHE A C 1
ATOM 923 O O . PHE A 1 107 ? -18.121 1.762 13.007 1.00 93.00 107 PHE A O 1
ATOM 930 N N . LYS A 1 108 ? -17.516 -0.393 12.749 1.00 91.50 108 LYS A N 1
ATOM 931 C CA . LYS A 1 108 ? -18.811 -0.961 13.161 1.00 91.50 108 LYS A CA 1
ATOM 932 C C . LYS A 1 108 ? -19.195 -0.545 14.580 1.00 91.50 108 LYS A C 1
ATOM 934 O O . LYS A 1 108 ? -20.338 -0.160 14.817 1.00 91.50 108 LYS A O 1
ATOM 939 N N . ARG A 1 109 ? -18.251 -0.566 15.528 1.00 90.44 109 ARG A N 1
ATOM 940 C CA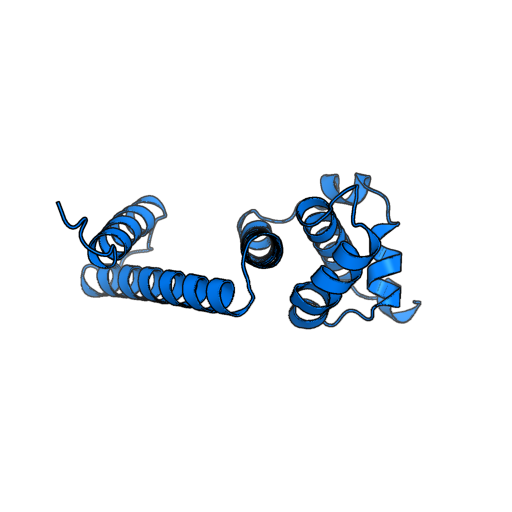 . ARG A 1 109 ? -18.486 -0.148 16.924 1.00 90.44 109 ARG A CA 1
ATOM 941 C C . ARG A 1 109 ? -18.898 1.315 17.031 1.00 90.44 109 ARG A C 1
ATOM 943 O O . ARG A 1 109 ? -19.800 1.623 17.806 1.00 90.44 109 ARG A O 1
ATOM 950 N N . ILE A 1 110 ? -18.248 2.197 16.276 1.00 90.31 110 ILE A N 1
ATOM 951 C CA . ILE A 1 110 ? -18.589 3.622 16.260 1.00 90.31 110 ILE A CA 1
ATOM 952 C C . ILE A 1 110 ? -19.973 3.817 15.639 1.00 90.31 110 ILE A C 1
ATOM 954 O O . ILE A 1 110 ? -20.835 4.448 16.247 1.00 90.31 110 ILE A O 1
ATOM 958 N N . HIS A 1 111 ? -20.204 3.218 14.469 1.00 86.69 111 HIS A N 1
ATOM 959 C CA . HIS A 1 111 ? -21.454 3.369 13.731 1.00 86.69 111 HIS A CA 1
ATOM 960 C C . HIS A 1 111 ? -22.673 2.857 14.515 1.00 86.69 111 HIS A C 1
ATOM 962 O O . HIS A 1 111 ? -23.702 3.524 14.557 1.00 86.69 111 HIS A O 1
ATOM 968 N N . ASN A 1 112 ? -22.540 1.719 15.206 1.00 85.75 112 ASN A N 1
ATOM 969 C CA . ASN A 1 112 ? -23.619 1.137 16.011 1.00 85.75 112 ASN A CA 1
ATOM 970 C C . ASN A 1 112 ? -23.971 1.969 17.255 1.00 85.75 112 ASN A C 1
ATOM 972 O O . ASN A 1 112 ? -25.085 1.862 17.762 1.00 85.75 112 ASN A O 1
ATOM 976 N N . LYS A 1 113 ? -23.030 2.764 17.779 1.00 82.00 113 LYS A N 1
ATOM 977 C CA . LYS A 1 113 ? -23.252 3.618 18.958 1.00 82.00 113 LYS A CA 1
ATOM 978 C C . LYS A 1 113 ? -23.778 5.001 18.589 1.00 82.00 113 LYS A C 1
ATOM 980 O O . LYS A 1 113 ? -24.484 5.613 19.382 1.00 82.00 113 LYS A O 1
ATOM 985 N N . GLU A 1 114 ? -23.430 5.494 17.406 1.00 77.19 114 GLU A N 1
ATOM 986 C CA . GLU A 1 114 ? -23.781 6.831 16.945 1.00 77.19 114 GLU A CA 1
ATOM 987 C C . GLU A 1 114 ? -24.200 6.780 15.474 1.00 77.19 114 GLU A C 1
ATOM 989 O O . GLU A 1 114 ? -23.405 7.011 14.563 1.00 77.19 114 GLU A O 1
ATOM 994 N N . SER A 1 115 ? -25.484 6.509 15.236 1.00 64.25 115 SER A N 1
ATOM 995 C CA . SER A 1 115 ? -26.050 6.314 13.895 1.00 64.25 115 SER A CA 1
ATOM 996 C C . SER A 1 115 ? -26.019 7.557 12.986 1.00 64.25 115 SER A C 1
ATOM 998 O O . SER A 1 115 ? -26.465 7.478 11.845 1.00 64.25 115 SER A O 1
ATOM 1000 N N . ALA A 1 116 ? -25.516 8.706 13.462 1.00 59.50 116 ALA A N 1
ATOM 1001 C CA . ALA A 1 116 ? -25.601 9.997 12.772 1.00 59.50 116 ALA A CA 1
ATOM 1002 C C . ALA A 1 116 ? -24.288 10.809 12.695 1.00 59.50 116 ALA A C 1
ATOM 1004 O O . ALA A 1 116 ? -24.309 11.924 12.173 1.00 59.50 116 ALA A O 1
ATOM 1005 N N . CYS A 1 117 ? -23.150 10.309 13.196 1.00 60.72 117 CYS A N 1
ATOM 1006 C CA . CYS A 1 117 ? -21.939 11.130 13.328 1.00 60.72 117 CYS A CA 1
ATOM 1007 C C . CYS A 1 117 ? -20.898 10.879 12.221 1.00 60.72 117 CYS A C 1
ATOM 1009 O O . CYS A 1 117 ? -20.639 9.738 11.833 1.00 60.72 117 CYS A O 1
ATOM 1011 N N . ARG A 1 118 ? -20.251 11.953 11.741 1.00 79.19 118 ARG A N 1
ATOM 1012 C CA . ARG A 1 118 ? -18.998 11.847 10.977 1.00 79.19 118 ARG A CA 1
ATOM 1013 C C . ARG A 1 118 ? -17.931 11.304 11.925 1.00 79.19 118 ARG A C 1
ATOM 1015 O O . ARG A 1 118 ? -17.714 11.878 12.986 1.00 79.19 118 ARG A O 1
ATOM 1022 N N . ILE A 1 119 ? -17.286 10.204 11.552 1.00 86.31 119 ILE A N 1
ATOM 1023 C CA . ILE A 1 119 ? -16.209 9.615 12.350 1.00 86.31 119 ILE A CA 1
ATOM 1024 C C . ILE A 1 119 ? -14.980 10.519 12.229 1.00 86.31 119 ILE A C 1
ATOM 1026 O O . ILE A 1 119 ? -14.403 10.628 11.148 1.00 86.31 119 ILE A O 1
ATOM 1030 N N . ASP A 1 120 ? -14.613 11.184 13.322 1.00 90.38 120 ASP A N 1
ATOM 1031 C CA . ASP A 1 120 ? -13.363 11.938 13.423 1.00 90.38 120 ASP A CA 1
ATOM 1032 C C . ASP A 1 120 ? -12.158 11.020 13.715 1.00 90.38 120 ASP A C 1
ATOM 1034 O O . ASP A 1 120 ? -12.300 9.832 14.037 1.00 90.38 120 ASP A O 1
ATOM 1038 N N . ALA A 1 121 ? -10.953 11.565 13.531 1.00 92.44 121 ALA A N 1
ATOM 1039 C CA . ALA A 1 121 ? -9.709 10.806 13.615 1.00 92.44 121 ALA A CA 1
ATOM 1040 C C . ALA A 1 121 ? -9.440 10.305 15.042 1.00 92.44 121 ALA A C 1
ATOM 1042 O O . ALA A 1 121 ? -9.044 9.154 15.229 1.00 92.44 121 ALA A O 1
ATOM 1043 N N . GLU A 1 122 ? -9.696 11.140 16.048 1.00 94.00 122 GLU A N 1
ATOM 1044 C CA . GLU A 1 122 ? -9.488 10.840 17.463 1.00 94.00 122 GLU A CA 1
ATOM 1045 C C . GLU A 1 122 ? -10.399 9.698 17.928 1.00 94.00 122 GLU A C 1
ATOM 1047 O O . GLU A 1 122 ? -9.967 8.772 18.624 1.00 94.00 122 GLU A O 1
ATOM 1052 N N . LYS A 1 123 ? -11.662 9.716 17.499 1.00 91.88 123 LYS A N 1
ATOM 1053 C CA . LYS A 1 123 ? -12.649 8.678 17.790 1.00 91.88 123 LYS A CA 1
ATOM 1054 C C . LYS A 1 123 ? -12.291 7.355 17.131 1.00 91.88 123 LYS A C 1
ATOM 1056 O O . LYS A 1 123 ? -12.416 6.317 17.793 1.00 91.88 123 LYS A O 1
ATOM 1061 N N . LEU A 1 124 ? -11.851 7.377 15.871 1.00 93.19 124 LEU A N 1
ATOM 1062 C CA . LEU A 1 124 ? -11.386 6.171 15.188 1.00 93.19 124 LEU A CA 1
ATOM 1063 C C . LEU A 1 124 ? -10.156 5.590 15.887 1.00 93.19 124 LEU A C 1
ATOM 1065 O O . LEU A 1 124 ? -10.149 4.402 16.200 1.00 93.19 124 LEU A O 1
ATOM 1069 N N . LEU A 1 125 ? -9.163 6.428 16.199 1.00 95.06 125 LEU A N 1
ATOM 1070 C CA . LEU A 1 125 ? -7.941 6.006 16.879 1.00 95.06 125 LEU A CA 1
ATOM 1071 C C . LEU A 1 125 ? -8.247 5.352 18.230 1.00 95.06 125 LEU A C 1
ATOM 1073 O O . LEU A 1 125 ? -7.763 4.256 18.504 1.00 95.06 125 LEU A O 1
ATOM 1077 N N . LYS A 1 126 ? -9.113 5.970 19.043 1.00 94.00 126 LYS A N 1
ATOM 1078 C CA . LYS A 1 126 ? -9.537 5.409 20.334 1.00 94.00 126 LYS A CA 1
ATOM 1079 C C . LYS A 1 126 ? -10.136 4.009 20.184 1.00 94.00 126 LYS A C 1
ATOM 1081 O O . LYS A 1 126 ? -9.786 3.111 20.941 1.00 94.00 126 LYS A O 1
ATOM 1086 N N . HIS A 1 127 ? -11.051 3.814 19.234 1.00 93.38 127 HIS A N 1
ATOM 1087 C CA . HIS A 1 127 ? -11.689 2.507 19.046 1.00 93.38 127 HIS A CA 1
ATOM 1088 C C . HIS A 1 127 ? -10.738 1.479 18.441 1.00 93.38 127 HIS A C 1
ATOM 1090 O O . HIS A 1 127 ? -10.829 0.307 18.800 1.00 93.38 127 HIS A O 1
ATOM 1096 N N . LEU A 1 128 ? -9.825 1.903 17.566 1.00 95.06 128 LEU A N 1
ATOM 1097 C CA . LEU A 1 128 ? -8.807 1.031 16.998 1.00 95.06 128 LEU A CA 1
ATOM 1098 C C . LEU A 1 128 ? -7.871 0.490 18.084 1.00 95.06 128 LEU A C 1
ATOM 1100 O O . LEU A 1 128 ? -7.644 -0.713 18.115 1.00 95.06 128 LEU A O 1
ATOM 1104 N N . ILE A 1 129 ? -7.402 1.343 19.005 1.0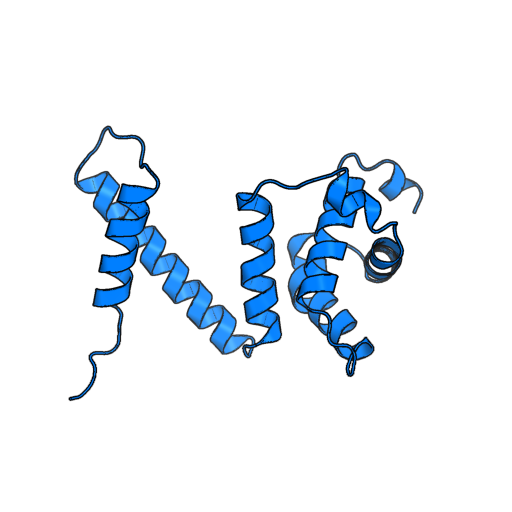0 94.50 129 ILE A N 1
ATOM 1105 C CA . ILE A 1 129 ? -6.572 0.925 20.150 1.00 94.50 129 ILE A CA 1
ATOM 1106 C C . ILE A 1 129 ? -7.286 -0.164 20.956 1.00 94.50 129 ILE A C 1
ATOM 1108 O O . ILE A 1 129 ? -6.724 -1.235 21.155 1.00 94.50 129 ILE A O 1
ATOM 1112 N N . ILE A 1 130 ? -8.556 0.056 21.313 1.00 92.88 130 ILE A N 1
ATOM 1113 C CA . ILE A 1 130 ? -9.356 -0.934 22.053 1.00 92.88 130 ILE A CA 1
ATOM 1114 C C . ILE A 1 130 ? -9.456 -2.257 21.274 1.00 92.88 130 ILE A C 1
ATOM 1116 O O . ILE A 1 130 ? -9.294 -3.330 21.847 1.00 92.88 130 ILE A O 1
ATOM 1120 N N . CYS A 1 131 ? -9.715 -2.206 19.962 1.00 92.69 131 CYS A N 1
ATOM 1121 C CA . CYS A 1 131 ? -9.825 -3.420 19.143 1.00 92.69 131 CYS A CA 1
ATOM 1122 C C . CYS A 1 131 ? -8.492 -4.173 19.030 1.00 92.69 131 CYS A C 1
ATOM 1124 O O . CYS A 1 131 ? -8.495 -5.398 18.942 1.00 92.69 131 CYS A O 1
ATOM 1126 N N . LEU A 1 132 ? -7.365 -3.461 19.008 1.00 91.31 132 LEU A N 1
ATOM 1127 C CA . LEU A 1 132 ? -6.035 -4.065 18.971 1.00 91.31 132 LEU A CA 1
ATOM 1128 C C . LEU A 1 132 ? -5.659 -4.688 20.321 1.00 91.31 132 LEU A C 1
ATOM 1130 O O . LEU A 1 132 ? -5.138 -5.799 20.339 1.00 91.31 132 LEU A O 1
ATOM 1134 N N . GLU A 1 133 ? -5.972 -4.028 21.439 1.00 89.94 133 GLU A N 1
ATOM 1135 C CA . GLU A 1 133 ? -5.748 -4.557 22.793 1.00 89.94 133 GLU A CA 1
ATOM 1136 C C . GLU A 1 133 ? -6.522 -5.859 23.033 1.00 89.94 133 GLU A C 1
ATOM 1138 O O . GLU A 1 133 ? -5.949 -6.836 23.505 1.00 89.94 133 GLU A O 1
ATOM 1143 N N . GLU A 1 134 ? -7.797 -5.915 22.638 1.00 88.69 134 GLU A N 1
ATOM 1144 C CA . GLU A 1 134 ? -8.629 -7.125 22.744 1.00 88.69 134 GLU A CA 1
ATOM 1145 C C . GLU A 1 134 ? -8.097 -8.307 21.919 1.00 88.69 134 GLU A C 1
ATOM 1147 O O . GLU A 1 134 ? -8.370 -9.465 22.235 1.00 88.69 134 GLU A O 1
ATOM 1152 N N . LYS A 1 135 ? -7.369 -8.020 20.835 1.00 80.94 135 LYS A N 1
ATOM 1153 C CA . LYS A 1 135 ? -6.762 -9.018 19.944 1.00 80.94 135 LYS A CA 1
ATOM 1154 C C . LYS A 1 135 ? -5.339 -9.384 20.345 1.00 80.94 135 LYS A C 1
ATOM 1156 O O . LYS A 1 135 ? -4.781 -10.319 19.766 1.00 80.94 135 LYS A O 1
ATOM 1161 N N . SER A 1 136 ? -4.746 -8.654 21.287 1.00 76.06 136 SER A N 1
ATOM 1162 C CA . SER A 1 136 ? -3.408 -8.949 21.771 1.00 76.06 136 SER A CA 1
ATOM 1163 C C . SER A 1 136 ? -3.427 -10.317 22.458 1.00 76.06 136 SER A C 1
ATOM 1165 O O . SER A 1 136 ? -4.274 -10.540 23.329 1.00 76.06 136 SER A O 1
ATOM 1167 N N . PRO A 1 137 ? -2.539 -11.259 22.089 1.00 70.25 137 PRO A N 1
ATOM 1168 C CA . PRO A 1 137 ? -2.379 -12.473 22.871 1.00 70.25 137 PRO A CA 1
ATOM 1169 C C . PRO A 1 137 ? -2.012 -12.038 24.290 1.00 70.25 137 PRO A C 1
ATOM 1171 O O . PRO A 1 137 ? -1.020 -11.333 24.475 1.00 70.25 137 PRO A O 1
ATOM 1174 N N . ALA A 1 138 ? -2.854 -12.385 25.268 1.00 61.44 138 ALA A N 1
ATOM 1175 C CA . ALA A 1 138 ? -2.622 -12.023 26.659 1.00 61.44 138 ALA A CA 1
ATOM 1176 C C . ALA A 1 138 ? -1.177 -12.378 27.023 1.00 61.44 138 ALA A C 1
ATOM 1178 O O . ALA A 1 138 ? -0.746 -13.507 26.773 1.00 61.44 138 ALA A O 1
ATOM 1179 N N . GLU A 1 139 ? -0.428 -11.414 27.569 1.00 53.91 139 GLU A N 1
ATOM 1180 C CA . GLU A 1 139 ? 0.858 -11.712 28.187 1.00 53.91 139 GLU A CA 1
ATOM 1181 C C . GLU A 1 139 ? 0.603 -12.830 29.198 1.00 53.91 139 GLU A C 1
ATOM 1183 O O . GLU A 1 139 ? -0.079 -12.625 30.205 1.00 53.91 139 GLU A O 1
ATOM 1188 N N . VAL A 1 140 ? 1.096 -14.031 28.896 1.00 45.22 140 VAL A N 1
ATOM 1189 C CA . VAL A 1 140 ? 1.221 -15.095 29.886 1.00 45.22 140 VAL A CA 1
ATOM 1190 C C . VAL A 1 140 ? 2.248 -14.568 30.884 1.00 45.22 140 VAL A C 1
ATOM 1192 O O . VAL A 1 140 ? 3.451 -14.665 30.651 1.00 45.22 140 VAL A O 1
ATOM 1195 N N . ARG A 1 141 ? 1.753 -13.886 31.918 1.00 39.84 141 ARG A N 1
ATOM 1196 C CA . ARG A 1 141 ? 2.514 -13.547 33.119 1.00 39.84 141 ARG A CA 1
ATOM 1197 C C . ARG A 1 141 ? 2.726 -14.790 33.965 1.00 39.84 141 ARG A C 1
ATOM 1199 O O . ARG A 1 141 ? 1.780 -15.605 34.049 1.00 39.84 141 ARG A O 1
#

Radius of gyration: 18.84 Å; chains: 1; bounding box: 50×34×60 Å

pLDDT: mean 89.41, std 10.29, range [39.84, 96.5]

Secondary structure (DSSP, 8-state):
-HHHHT-TTHHHHHHHHHHHHHHH--TT-HHHHHHHHIIIIIHHHH---HHHHHHHHTS-TTHHHHTPPPHHHHHHHHHHHHHHHHS-HHHHHHHHHHHHHHHHHHHHHHHHH-TT----HHHHHHHHHHHHHHHSPP---